Protein AF-A0A523ZRE4-F1 (afdb_monomer)

pLDDT: mean 87.21, std 17.47, range [35.03, 98.38]

Secondary 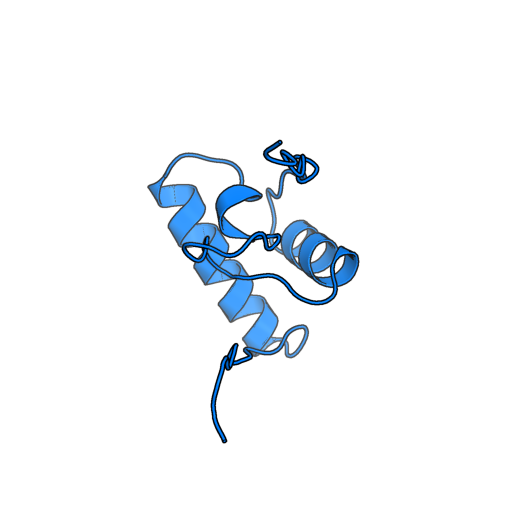structure (DSSP, 8-state):
-----------B-SHHHHHHHHHHHS--BSSPPTT----BHHHHB-S-HHHHHHHHHHHHHHHHHTTSS------SS--

Radius of gyration: 13.23 Å; Cα contacts (8 Å, |Δi|>4): 71; chains: 1; bounding box: 22×38×42 Å

Mean predicted aligned error: 5.99 Å

Structure (mmCIF, N/CA/C/O backbone):
data_AF-A0A523ZRE4-F1
#
_entry.id   AF-A0A523ZRE4-F1
#
loop_
_atom_site.group_PDB
_atom_site.id
_atom_site.type_symbol
_atom_site.label_atom_id
_atom_site.label_alt_id
_atom_site.label_comp_id
_atom_site.label_asym_id
_atom_site.label_entity_id
_atom_site.label_seq_id
_atom_site.pdbx_PDB_ins_code
_atom_site.Cartn_x
_atom_site.Cartn_y
_atom_site.Cartn_z
_atom_site.occupancy
_atom_site.B_iso_or_equiv
_atom_site.auth_seq_id
_atom_site.auth_comp_id
_atom_site.auth_asym_id
_atom_site.auth_atom_id
_atom_site.pdbx_PDB_model_num
ATOM 1 N N . MET A 1 1 ? 4.505 0.217 -31.969 1.00 36.59 1 MET A N 1
ATOM 2 C CA . MET A 1 1 ? 3.500 1.058 -31.287 1.00 36.59 1 MET A CA 1
ATOM 3 C C . MET A 1 1 ? 3.499 0.663 -29.809 1.00 36.59 1 MET A C 1
ATOM 5 O O . MET A 1 1 ? 3.049 -0.428 -29.492 1.00 36.59 1 MET A O 1
ATOM 9 N N . ARG A 1 2 ? 4.148 1.435 -28.922 1.00 37.28 2 ARG A N 1
ATOM 10 C CA . ARG A 1 2 ? 4.133 1.166 -27.470 1.00 37.28 2 ARG A CA 1
ATOM 11 C C . ARG A 1 2 ? 2.869 1.814 -26.912 1.00 37.28 2 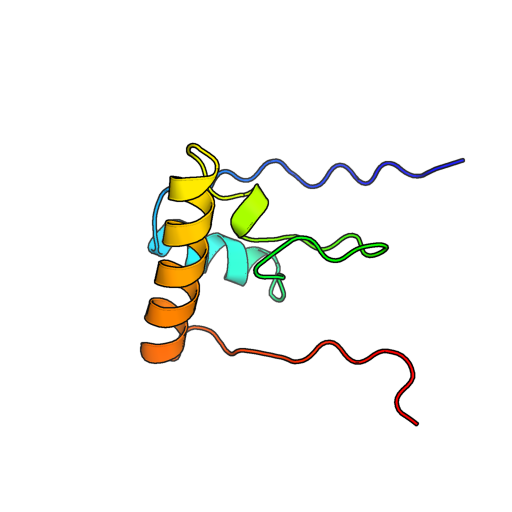ARG A C 1
ATOM 13 O O . ARG A 1 2 ? 2.766 3.033 -26.952 1.00 37.28 2 ARG A O 1
ATOM 20 N N . ALA A 1 3 ? 1.911 1.013 -26.454 1.00 38.19 3 ALA A N 1
ATOM 21 C CA . ALA A 1 3 ? 0.785 1.525 -25.688 1.00 38.19 3 ALA A CA 1
ATOM 22 C C . ALA A 1 3 ? 1.329 2.038 -24.348 1.00 38.19 3 ALA A C 1
ATOM 24 O O . ALA A 1 3 ? 1.758 1.252 -23.503 1.00 38.19 3 ALA A O 1
ATOM 25 N N . THR A 1 4 ? 1.387 3.356 -24.182 1.00 35.03 4 THR A N 1
ATOM 26 C CA . THR A 1 4 ? 1.636 3.975 -22.882 1.00 35.03 4 THR A CA 1
ATOM 27 C C . THR A 1 4 ? 0.331 3.855 -22.108 1.00 35.03 4 THR A C 1
ATOM 29 O O . THR A 1 4 ? -0.594 4.630 -22.323 1.00 35.03 4 THR A O 1
ATOM 32 N N . ILE A 1 5 ? 0.207 2.816 -21.283 1.00 49.72 5 ILE A N 1
ATOM 33 C CA . ILE A 1 5 ? -0.910 2.709 -20.344 1.00 49.72 5 ILE A CA 1
ATOM 34 C C . ILE A 1 5 ? -0.678 3.804 -19.305 1.00 49.72 5 ILE A C 1
ATOM 36 O O . ILE A 1 5 ? 0.224 3.698 -18.472 1.00 49.72 5 ILE A O 1
ATOM 40 N N . THR A 1 6 ? -1.435 4.891 -19.411 1.00 42.62 6 THR A N 1
ATOM 41 C CA . THR A 1 6 ? -1.510 5.925 -18.383 1.00 42.62 6 THR A CA 1
ATOM 42 C C . THR A 1 6 ? -2.179 5.284 -17.171 1.00 42.62 6 THR A C 1
ATOM 44 O O . THR A 1 6 ? -3.385 5.067 -17.180 1.00 42.62 6 THR A O 1
ATOM 47 N N . ILE A 1 7 ? -1.396 4.886 -16.166 1.00 54.31 7 ILE A N 1
ATOM 48 C CA . ILE A 1 7 ? -1.958 4.524 -14.862 1.00 54.31 7 ILE A CA 1
ATOM 49 C C . ILE A 1 7 ? -2.436 5.841 -14.251 1.00 54.31 7 ILE A C 1
ATOM 51 O O . ILE A 1 7 ? -1.631 6.769 -14.127 1.00 54.31 7 ILE A O 1
ATOM 55 N N . ASP A 1 8 ? -3.731 5.942 -13.942 1.00 53.81 8 ASP A N 1
ATOM 56 C CA . ASP A 1 8 ? -4.286 7.096 -13.237 1.00 53.81 8 ASP A CA 1
ATOM 57 C C . ASP A 1 8 ? -3.417 7.410 -12.019 1.00 53.81 8 ASP A C 1
ATOM 59 O O . ASP A 1 8 ? -3.015 6.526 -11.257 1.00 53.81 8 ASP A O 1
ATOM 63 N N . LYS A 1 9 ? -3.065 8.686 -11.876 1.00 61.97 9 LYS A N 1
ATOM 64 C CA . LYS A 1 9 ? -2.138 9.166 -10.854 1.00 61.97 9 LYS A CA 1
ATOM 65 C C . LYS A 1 9 ? -2.879 9.311 -9.522 1.00 61.97 9 LYS A C 1
ATOM 67 O O . LYS A 1 9 ? -2.968 10.412 -8.990 1.00 61.97 9 LYS A O 1
ATOM 72 N N . ASP A 1 10 ? -3.453 8.215 -9.028 1.00 75.62 10 ASP A N 1
ATOM 73 C CA . ASP A 1 10 ? -4.052 8.173 -7.697 1.00 75.62 10 ASP A CA 1
ATOM 74 C C . ASP A 1 10 ? -2.962 8.526 -6.678 1.00 75.62 10 ASP A C 1
ATOM 76 O O . ASP A 1 10 ? -1.896 7.906 -6.648 1.00 75.62 10 ASP A O 1
ATOM 80 N N . THR A 1 11 ? -3.205 9.561 -5.881 1.00 91.00 11 THR A N 1
ATOM 81 C CA . THR A 1 11 ? -2.306 9.995 -4.809 1.00 91.00 11 THR A CA 1
ATOM 82 C C . THR A 1 11 ? -2.809 9.456 -3.481 1.00 91.00 11 THR A C 1
ATOM 84 O O . THR A 1 11 ? -3.966 9.685 -3.142 1.00 91.00 11 THR A O 1
ATOM 87 N N . VAL A 1 12 ? -1.939 8.776 -2.737 1.00 95.69 12 VAL A N 1
ATOM 88 C CA . VAL A 1 12 ? -2.235 8.174 -1.433 1.00 95.69 12 VAL A CA 1
ATOM 89 C C . VAL A 1 12 ? -1.407 8.870 -0.353 1.00 95.69 12 VAL A C 1
ATOM 91 O O . VAL A 1 12 ? -0.181 8.933 -0.453 1.00 95.69 12 VAL A O 1
ATOM 94 N N . ASN A 1 13 ? -2.071 9.371 0.685 1.00 96.62 13 ASN A N 1
ATOM 95 C CA . ASN A 1 13 ? -1.472 10.152 1.773 1.00 96.62 13 ASN A CA 1
ATOM 96 C C . ASN A 1 13 ? -1.703 9.532 3.159 1.00 96.62 13 ASN A C 1
ATOM 98 O O . ASN A 1 13 ? -1.137 10.005 4.143 1.00 96.62 13 ASN A O 1
ATOM 102 N N . SER A 1 14 ? -2.541 8.500 3.257 1.00 97.25 14 SER A N 1
ATOM 103 C CA . SER A 1 14 ? -2.930 7.882 4.524 1.00 97.25 14 SER A CA 1
ATOM 104 C C . SER A 1 14 ? -3.134 6.373 4.388 1.00 97.25 14 SER A C 1
ATOM 106 O O . SER A 1 14 ? -3.284 5.842 3.287 1.00 97.25 14 SER A O 1
ATOM 108 N N . GLU A 1 15 ? -3.184 5.681 5.529 1.00 97.81 15 GLU A N 1
ATOM 109 C CA . GLU A 1 15 ? -3.472 4.243 5.572 1.00 97.81 15 GLU A CA 1
ATOM 110 C C . GLU A 1 15 ? -4.868 3.931 4.995 1.00 97.81 15 GLU A C 1
ATOM 112 O O . GLU A 1 15 ? -5.029 2.981 4.233 1.00 97.81 15 GLU A O 1
ATOM 117 N N . GLU A 1 16 ? -5.875 4.760 5.281 1.00 97.62 16 GLU A N 1
ATOM 118 C CA . GLU A 1 16 ? -7.232 4.586 4.748 1.00 97.62 16 GLU A CA 1
ATOM 119 C C . GLU A 1 16 ? -7.270 4.761 3.224 1.00 97.62 16 GLU A C 1
ATOM 121 O O . GLU A 1 16 ? -7.834 3.931 2.509 1.00 97.62 16 GLU A O 1
ATOM 126 N N . GLU A 1 17 ? -6.607 5.797 2.700 1.00 97.50 17 GLU A N 1
ATOM 127 C CA . GLU A 1 17 ? -6.472 5.990 1.254 1.00 97.50 17 GLU A CA 1
ATOM 128 C C . GLU A 1 17 ? -5.710 4.831 0.603 1.00 97.50 17 GLU A C 1
ATOM 130 O O . GLU A 1 17 ? -6.041 4.429 -0.513 1.00 97.50 17 GLU A O 1
ATOM 135 N N . SER A 1 18 ? -4.731 4.252 1.305 1.00 97.19 18 SER A N 1
ATOM 136 C CA . SER A 1 18 ? -3.989 3.088 0.818 1.00 97.19 18 SER A CA 1
ATOM 137 C C . SER A 1 18 ? -4.890 1.861 0.690 1.00 97.19 18 SER A C 1
ATOM 139 O O . SER A 1 18 ? -4.850 1.174 -0.332 1.00 97.19 18 SER A O 1
ATOM 141 N N . LEU A 1 19 ? -5.778 1.632 1.662 1.00 97.75 19 LEU A N 1
ATOM 142 C CA . LEU A 1 19 ? -6.764 0.559 1.601 1.00 97.75 19 LEU A CA 1
ATOM 143 C C . LEU A 1 19 ? -7.767 0.792 0.466 1.00 97.75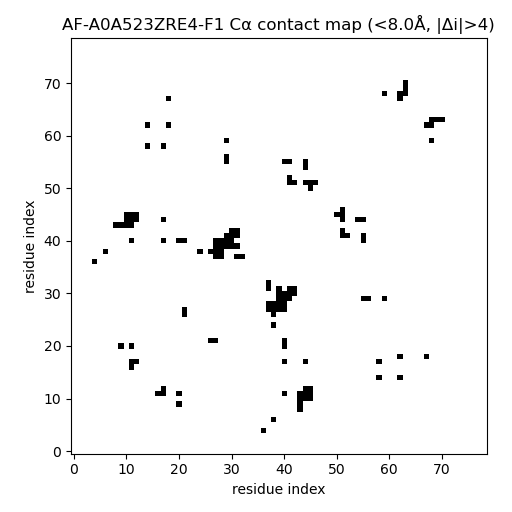 19 LEU A C 1
ATOM 145 O O . LEU A 1 19 ? -8.059 -0.131 -0.293 1.00 97.75 19 LEU A O 1
ATOM 149 N N . ASN A 1 20 ? -8.253 2.024 0.301 1.00 97.12 20 ASN A N 1
ATOM 150 C CA . ASN A 1 20 ? -9.160 2.383 -0.791 1.00 97.12 20 ASN A CA 1
ATOM 151 C C . ASN A 1 20 ? -8.507 2.176 -2.164 1.00 97.12 20 ASN A C 1
ATOM 153 O O . ASN A 1 20 ? -9.139 1.635 -3.072 1.00 97.12 20 ASN A O 1
ATOM 157 N N . PHE A 1 21 ? -7.231 2.538 -2.304 1.00 96.56 21 PHE A N 1
ATOM 158 C CA . PHE A 1 21 ? -6.443 2.274 -3.505 1.00 96.56 21 PHE A CA 1
ATOM 159 C C . PHE A 1 21 ? -6.333 0.768 -3.783 1.00 96.56 21 PHE A C 1
ATOM 161 O O . PHE A 1 21 ? -6.614 0.327 -4.896 1.00 96.56 21 PHE A O 1
ATOM 168 N N . ILE A 1 22 ? -5.993 -0.043 -2.776 1.00 95.81 22 ILE A N 1
ATOM 169 C CA . ILE A 1 22 ? -5.912 -1.506 -2.920 1.00 95.81 22 ILE A CA 1
ATOM 170 C C . ILE A 1 22 ? -7.269 -2.084 -3.340 1.00 95.81 22 ILE A C 1
ATOM 172 O O . ILE A 1 22 ? -7.332 -2.859 -4.293 1.00 95.81 22 ILE A O 1
ATOM 176 N N . ASN A 1 23 ? -8.357 -1.657 -2.698 1.00 96.06 23 ASN A N 1
ATOM 177 C CA . ASN A 1 23 ? -9.714 -2.115 -3.000 1.00 96.06 23 ASN A CA 1
ATOM 178 C C . ASN A 1 23 ? -10.183 -1.706 -4.403 1.00 96.06 23 ASN A C 1
ATOM 180 O O . ASN A 1 23 ? -10.854 -2.493 -5.067 1.00 96.06 23 ASN A O 1
ATOM 184 N N . LYS A 1 24 ? -9.804 -0.513 -4.883 1.00 95.56 24 LYS A N 1
ATOM 185 C CA . LYS A 1 24 ? -10.125 -0.034 -6.239 1.00 95.56 24 LYS A CA 1
ATOM 186 C C . LYS A 1 24 ? -9.581 -0.971 -7.319 1.00 95.56 24 LYS A C 1
ATOM 188 O O . LYS A 1 24 ? -10.276 -1.241 -8.295 1.00 95.56 24 LYS A O 1
ATOM 193 N N . TYR A 1 25 ? -8.347 -1.452 -7.161 1.00 93.81 25 TYR A N 1
ATOM 194 C CA . TYR A 1 25 ? -7.688 -2.301 -8.161 1.00 93.81 25 TYR A CA 1
ATOM 195 C C . TYR A 1 25 ? -7.808 -3.804 -7.870 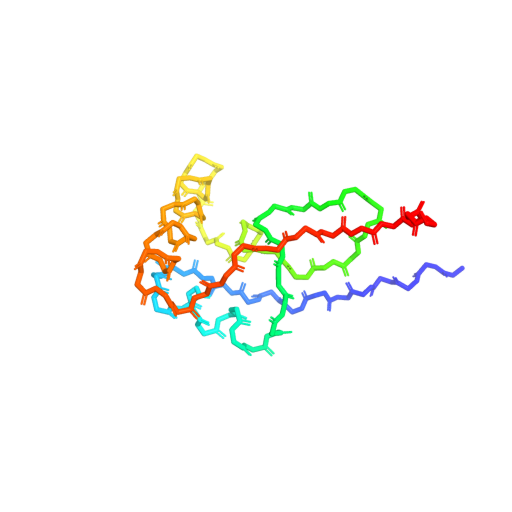1.00 93.81 25 TYR A C 1
ATOM 197 O O . TYR A 1 25 ? -7.575 -4.618 -8.763 1.00 93.81 25 TYR A O 1
ATOM 205 N N . GLY A 1 26 ? -8.127 -4.191 -6.632 1.00 92.69 26 GLY A N 1
ATOM 206 C CA . GLY A 1 26 ? -8.224 -5.575 -6.153 1.00 92.69 26 GLY A CA 1
ATOM 207 C C . GLY A 1 26 ? -6.875 -6.289 -5.999 1.00 92.69 26 GLY A C 1
ATOM 208 O O . GLY A 1 26 ? -6.697 -7.097 -5.091 1.00 92.69 26 GLY A O 1
ATOM 209 N N . PHE A 1 27 ? -5.901 -5.975 -6.854 1.00 91.94 27 PHE A N 1
ATOM 210 C CA . PHE A 1 27 ? -4.528 -6.455 -6.766 1.00 91.94 27 PHE A CA 1
ATOM 211 C C . PHE A 1 27 ? -3.555 -5.339 -7.142 1.00 91.94 27 PHE A C 1
ATOM 213 O O . PHE A 1 27 ? -3.597 -4.800 -8.249 1.00 91.94 27 PHE A O 1
ATOM 220 N N . VAL A 1 28 ? -2.644 -5.023 -6.225 1.00 94.56 28 VAL A N 1
ATOM 221 C CA . VAL A 1 28 ? -1.588 -4.026 -6.426 1.00 94.56 28 VAL A CA 1
ATOM 222 C C . VAL A 1 28 ? -0.255 -4.598 -5.973 1.00 94.56 28 VAL A C 1
ATOM 224 O O . VAL A 1 28 ? -0.202 -5.491 -5.126 1.00 94.56 28 VAL A O 1
ATOM 227 N N . THR A 1 29 ? 0.843 -4.078 -6.511 1.00 95.44 29 THR A N 1
ATOM 228 C CA . THR A 1 29 ? 2.177 -4.426 -6.016 1.00 95.44 29 THR A CA 1
ATOM 229 C C . THR A 1 29 ? 2.637 -3.401 -4.985 1.00 95.44 29 THR A C 1
ATOM 231 O O . THR A 1 29 ? 2.286 -2.225 -5.054 1.00 95.44 29 THR A O 1
ATOM 234 N N . LEU A 1 30 ? 3.450 -3.817 -4.015 1.00 95.62 30 LEU A N 1
ATOM 235 C CA . LEU A 1 30 ? 4.004 -2.867 -3.047 1.00 95.62 30 LEU A CA 1
ATOM 236 C C . LEU A 1 30 ? 4.951 -1.869 -3.739 1.00 95.62 30 LEU A C 1
ATOM 238 O O . LEU A 1 30 ? 4.835 -0.657 -3.572 1.00 95.62 30 LEU A O 1
ATOM 242 N N . PHE A 1 31 ? 5.818 -2.393 -4.610 1.00 94.50 31 PHE A N 1
ATOM 243 C CA . PHE A 1 31 ? 6.771 -1.635 -5.420 1.00 94.50 31 PHE A CA 1
ATOM 244 C C . PHE A 1 31 ? 6.613 -1.937 -6.917 1.00 94.50 31 PHE A C 1
ATOM 246 O O . PHE A 1 31 ? 6.049 -2.977 -7.277 1.00 94.50 31 PHE A O 1
ATOM 253 N N . PRO A 1 32 ? 7.134 -1.074 -7.810 1.00 92.19 32 PRO A N 1
ATOM 254 C CA . PRO A 1 32 ? 7.158 -1.344 -9.244 1.00 92.19 32 PRO A CA 1
ATOM 255 C C . PRO A 1 32 ? 7.917 -2.634 -9.574 1.00 92.19 32 PRO A C 1
ATOM 257 O O . PRO A 1 32 ? 9.052 -2.830 -9.136 1.00 92.19 32 PRO A O 1
ATOM 260 N N . ILE A 1 33 ? 7.325 -3.489 -10.408 1.00 89.31 33 ILE A N 1
ATOM 261 C CA . ILE A 1 33 ? 7.969 -4.710 -10.906 1.00 89.31 33 ILE A CA 1
ATOM 262 C C . ILE A 1 33 ? 8.450 -4.467 -12.337 1.00 89.31 33 ILE A C 1
ATOM 264 O O . ILE A 1 33 ? 7.690 -4.033 -13.202 1.00 89.31 33 ILE A O 1
ATOM 268 N N . ARG A 1 34 ? 9.725 -4.765 -12.614 1.00 84.81 34 ARG A N 1
ATOM 269 C CA . ARG A 1 34 ? 10.292 -4.612 -13.962 1.00 84.81 34 ARG A CA 1
ATOM 270 C C . ARG A 1 34 ? 9.501 -5.437 -14.978 1.00 84.81 34 ARG A C 1
ATOM 272 O O . ARG A 1 34 ? 9.215 -6.606 -14.741 1.00 84.81 34 ARG A O 1
ATOM 279 N N . SER A 1 35 ? 9.214 -4.829 -16.128 1.00 84.56 35 SER A N 1
ATOM 280 C CA . SER A 1 35 ? 8.520 -5.458 -17.263 1.00 84.56 35 SER A CA 1
ATOM 281 C C . SER A 1 35 ? 7.048 -5.823 -17.030 1.00 84.56 35 SER A C 1
ATOM 283 O O . SER A 1 35 ? 6.463 -6.478 -17.891 1.00 84.56 35 SER A O 1
ATOM 285 N N . PHE A 1 36 ? 6.438 -5.373 -15.930 1.00 83.00 36 PHE A N 1
ATOM 286 C CA . PHE A 1 36 ? 4.998 -5.474 -15.707 1.00 83.00 36 PHE A CA 1
ATOM 287 C C . PHE A 1 36 ? 4.407 -4.097 -15.428 1.00 83.00 36 PHE A C 1
ATOM 289 O O . PHE A 1 36 ? 5.028 -3.257 -14.781 1.00 83.00 36 PHE A O 1
ATOM 296 N N . VAL A 1 37 ? 3.193 -3.881 -15.923 1.00 86.75 37 VAL A N 1
ATOM 297 C CA . VAL A 1 37 ? 2.424 -2.664 -15.673 1.00 86.75 37 VAL A CA 1
ATOM 298 C C . VAL A 1 37 ? 1.334 -3.034 -14.677 1.00 86.75 37 VAL A C 1
ATOM 300 O O . VAL A 1 37 ? 0.277 -3.519 -15.068 1.00 86.75 37 VAL A O 1
ATOM 303 N N . PHE A 1 38 ? 1.633 -2.866 -13.391 1.00 89.38 38 PHE A N 1
ATOM 304 C CA . PHE A 1 38 ? 0.663 -3.006 -12.308 1.00 89.38 38 PHE A CA 1
ATOM 305 C C . PHE A 1 38 ? 0.555 -1.689 -11.533 1.00 89.38 38 PHE A C 1
ATOM 307 O O . PHE A 1 38 ? 1.572 -0.995 -11.376 1.00 89.38 38 PHE A O 1
ATOM 314 N N . PRO A 1 39 ? -0.642 -1.356 -11.015 1.00 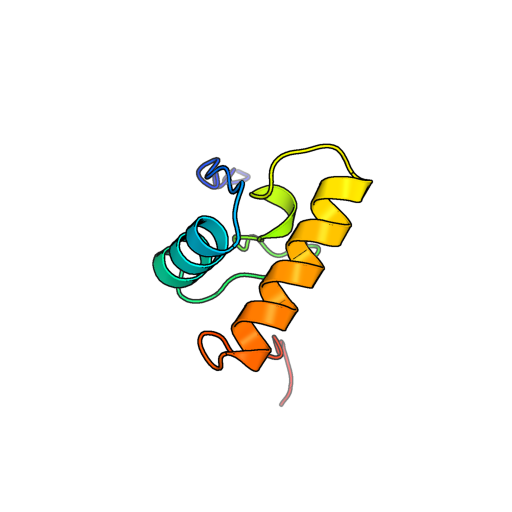93.25 39 PRO A N 1
ATOM 315 C CA . PRO A 1 39 ? -0.761 -0.336 -9.985 1.00 93.25 39 PRO A CA 1
ATOM 316 C C . PRO A 1 39 ? 0.131 -0.734 -8.809 1.00 93.25 39 PRO A C 1
ATOM 318 O O . PRO A 1 39 ? 0.175 -1.903 -8.412 1.00 93.25 39 PRO A O 1
ATOM 321 N N . ASN A 1 40 ? 0.879 0.230 -8.282 1.00 94.62 40 ASN A N 1
ATOM 322 C CA . ASN A 1 40 ? 1.751 -0.018 -7.147 1.00 94.62 40 ASN A CA 1
ATOM 323 C C . ASN A 1 40 ? 1.638 1.076 -6.096 1.00 94.62 40 ASN A C 1
ATOM 325 O O . ASN A 1 40 ? 1.584 2.264 -6.423 1.00 94.62 40 ASN A O 1
ATOM 329 N N . LEU A 1 41 ? 1.626 0.644 -4.837 1.00 95.56 41 LEU A N 1
ATOM 330 C CA . LEU A 1 41 ? 1.353 1.511 -3.701 1.00 95.56 41 LEU A CA 1
ATOM 331 C C . LEU A 1 41 ? 2.455 2.561 -3.521 1.00 95.56 41 LEU A C 1
ATOM 333 O O . LEU A 1 41 ? 2.155 3.735 -3.322 1.00 95.56 41 LEU A O 1
ATOM 337 N N . TYR A 1 42 ? 3.726 2.184 -3.687 1.00 96.12 42 TYR A N 1
ATOM 338 C CA . TYR A 1 42 ? 4.848 3.119 -3.583 1.00 96.12 42 TYR A CA 1
ATOM 339 C C . TYR A 1 42 ? 4.749 4.297 -4.566 1.00 96.12 42 TYR A C 1
ATOM 341 O O . TYR A 1 42 ? 4.985 5.441 -4.183 1.00 96.12 42 TYR A O 1
ATOM 349 N N . GLN A 1 43 ? 4.411 4.074 -5.842 1.00 94.94 43 GLN A N 1
ATOM 350 C CA . GLN A 1 43 ? 4.285 5.184 -6.797 1.00 94.94 43 GLN A CA 1
ATOM 351 C C . GLN A 1 43 ? 3.079 6.075 -6.501 1.00 94.94 43 GLN A C 1
ATOM 353 O O . GLN A 1 43 ? 3.224 7.288 -6.654 1.00 94.94 43 GLN A O 1
ATOM 358 N N . ALA A 1 44 ? 1.969 5.495 -6.037 1.00 95.25 44 ALA A N 1
ATOM 359 C CA . ALA A 1 44 ? 0.772 6.229 -5.628 1.00 95.25 44 ALA A CA 1
ATOM 360 C C . ALA A 1 44 ? 0.986 7.043 -4.339 1.00 95.25 44 ALA A C 1
ATOM 362 O O . ALA A 1 44 ? 0.416 8.119 -4.175 1.00 95.25 44 ALA A O 1
ATOM 363 N N . THR A 1 45 ? 1.851 6.569 -3.440 1.00 96.38 45 THR A N 1
ATOM 364 C CA . THR A 1 45 ? 2.159 7.243 -2.171 1.00 96.38 45 THR A CA 1
ATOM 365 C C . THR A 1 45 ? 2.815 8.600 -2.422 1.00 96.38 45 THR A C 1
ATOM 367 O O . THR A 1 45 ? 3.743 8.712 -3.231 1.00 96.38 45 THR A O 1
ATOM 370 N N . VAL A 1 46 ? 2.350 9.646 -1.750 1.00 95.31 46 VAL A N 1
ATOM 371 C CA . VAL A 1 46 ? 2.975 10.973 -1.825 1.00 95.31 46 VAL A CA 1
ATOM 372 C C . VAL A 1 46 ? 4.229 11.063 -0.953 1.00 95.31 46 VAL A C 1
ATOM 374 O O . VAL A 1 46 ? 4.458 10.229 -0.083 1.00 95.31 46 VAL A O 1
ATOM 377 N N . GLY A 1 47 ? 5.021 12.113 -1.162 1.00 93.94 47 GLY A N 1
ATOM 378 C CA . GLY A 1 47 ? 6.192 12.416 -0.341 1.00 93.94 47 GLY A CA 1
ATOM 379 C C . GLY A 1 47 ? 7.510 12.197 -1.070 1.00 93.94 47 GLY A C 1
ATOM 380 O O . GLY A 1 47 ? 7.560 11.921 -2.276 1.00 93.94 47 GLY A O 1
ATOM 381 N N . ASN A 1 48 ? 8.598 12.366 -0.329 1.00 96.00 48 ASN A N 1
ATOM 382 C CA . ASN A 1 48 ? 9.940 12.108 -0.830 1.00 96.00 48 ASN A CA 1
ATOM 383 C C . ASN A 1 48 ? 10.231 10.592 -0.898 1.00 96.00 48 ASN A C 1
ATOM 385 O O . ASN A 1 48 ? 9.402 9.756 -0.547 1.00 96.00 48 ASN A O 1
ATOM 389 N N . ARG A 1 49 ? 11.407 10.208 -1.406 1.00 95.00 49 ARG A N 1
ATOM 390 C CA . ARG A 1 49 ? 11.759 8.792 -1.617 1.00 95.00 49 ARG A CA 1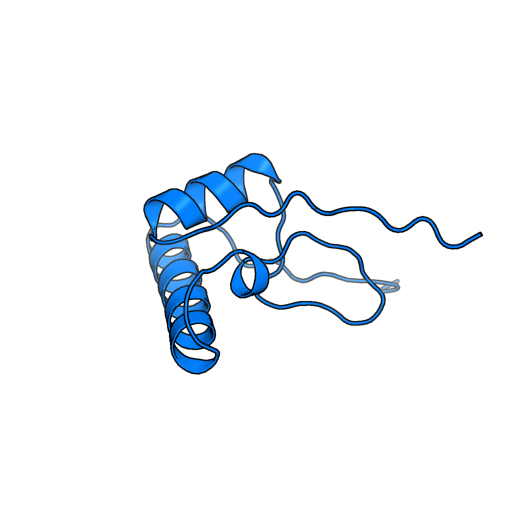
ATOM 391 C C . ARG A 1 49 ? 11.699 7.955 -0.331 1.00 95.00 49 ARG A C 1
ATOM 393 O O . ARG A 1 49 ? 11.267 6.809 -0.402 1.00 95.00 49 ARG A O 1
ATOM 400 N N . GLU A 1 50 ? 12.179 8.501 0.779 1.00 97.38 50 GLU A N 1
ATOM 401 C CA . GLU A 1 50 ? 12.257 7.815 2.071 1.00 97.38 50 GLU A CA 1
ATOM 402 C C . GLU A 1 50 ? 10.868 7.719 2.701 1.00 97.38 50 GLU A C 1
ATOM 404 O O . GLU A 1 50 ? 10.392 6.618 2.953 1.00 97.38 50 GLU A O 1
ATOM 409 N N . GLU A 1 51 ? 10.143 8.839 2.764 1.00 96.50 51 GLU A N 1
ATOM 410 C CA . GLU A 1 51 ? 8.753 8.884 3.240 1.00 96.50 51 GLU A CA 1
ATOM 411 C C . GLU A 1 51 ? 7.853 7.902 2.486 1.00 96.50 51 GLU A C 1
ATOM 413 O O . GLU A 1 51 ? 7.086 7.159 3.091 1.00 96.50 51 GLU A O 1
ATOM 418 N N . LYS A 1 52 ? 7.961 7.859 1.153 1.00 96.88 52 LYS A N 1
ATOM 419 C CA . LYS A 1 52 ? 7.191 6.923 0.325 1.00 96.88 52 LYS A CA 1
ATOM 420 C C . LYS A 1 52 ? 7.522 5.470 0.636 1.00 96.88 52 LYS A C 1
ATOM 422 O O . LYS A 1 52 ? 6.633 4.625 0.583 1.00 96.88 52 LYS A O 1
ATOM 427 N N . PHE A 1 53 ? 8.796 5.169 0.873 1.00 96.94 53 PHE A N 1
ATOM 428 C CA . PHE A 1 53 ? 9.241 3.815 1.177 1.00 96.94 53 PHE A CA 1
ATOM 429 C C . PHE A 1 53 ? 8.700 3.369 2.537 1.00 96.94 53 PHE A C 1
ATOM 431 O O . PHE A 1 53 ? 8.084 2.306 2.618 1.00 96.94 53 PHE A O 1
ATOM 438 N N . ASP A 1 54 ? 8.856 4.213 3.556 1.00 97.94 54 ASP A N 1
ATOM 439 C CA . ASP A 1 54 ? 8.418 3.932 4.922 1.00 97.94 54 ASP A CA 1
ATOM 440 C C . ASP A 1 54 ? 6.895 3.829 5.017 1.00 97.94 54 ASP A C 1
ATOM 442 O O . ASP A 1 54 ? 6.375 2.869 5.583 1.00 97.94 54 ASP A O 1
ATOM 446 N N . ASN A 1 55 ? 6.166 4.768 4.405 1.00 97.75 55 ASN A N 1
ATOM 447 C CA . ASN A 1 55 ? 4.705 4.766 4.414 1.00 97.75 55 ASN A CA 1
ATOM 448 C C . ASN A 1 55 ? 4.129 3.554 3.676 1.00 97.75 55 ASN A C 1
ATOM 450 O O . ASN A 1 55 ? 3.240 2.891 4.206 1.00 97.75 55 ASN A O 1
ATOM 454 N N . ALA A 1 56 ? 4.647 3.221 2.487 1.00 97.12 56 ALA A N 1
ATOM 455 C CA . ALA A 1 56 ? 4.160 2.067 1.734 1.00 97.12 56 ALA A CA 1
ATOM 456 C C . ALA A 1 56 ? 4.342 0.760 2.522 1.00 97.12 56 ALA A C 1
ATOM 458 O O . ALA A 1 56 ? 3.410 -0.043 2.579 1.00 97.12 56 ALA A O 1
ATOM 459 N N . TRP A 1 57 ? 5.508 0.560 3.151 1.00 97.75 57 TRP A N 1
ATOM 460 C CA . TRP A 1 57 ? 5.753 -0.598 4.018 1.00 97.75 57 TRP A CA 1
ATOM 461 C C . TRP A 1 57 ? 4.841 -0.608 5.236 1.00 97.75 57 TRP A C 1
ATOM 463 O O . TRP A 1 57 ? 4.149 -1.597 5.467 1.00 97.75 57 TRP A O 1
ATOM 473 N N . LYS A 1 58 ? 4.809 0.502 5.980 1.00 98.19 58 LYS A N 1
ATOM 474 C CA . LYS A 1 58 ? 4.017 0.624 7.201 1.00 98.19 58 LYS A CA 1
ATOM 475 C C . LYS A 1 58 ? 2.549 0.303 6.947 1.00 98.19 58 LYS A C 1
ATOM 477 O O . LYS A 1 58 ? 1.981 -0.524 7.648 1.00 98.19 58 LYS A O 1
ATOM 482 N N . TRP A 1 59 ? 1.944 0.909 5.927 1.00 98.12 59 TRP A N 1
ATOM 483 C CA . TRP A 1 59 ? 0.534 0.673 5.628 1.00 98.12 59 TRP A CA 1
ATOM 484 C C . TRP A 1 59 ? 0.268 -0.756 5.165 1.00 98.12 59 TRP A C 1
ATOM 486 O O . TRP A 1 59 ? -0.721 -1.349 5.587 1.00 98.12 59 TRP A O 1
ATOM 496 N N . ALA A 1 60 ? 1.137 -1.336 4.332 1.00 97.19 60 ALA A N 1
ATOM 497 C CA . ALA A 1 60 ? 0.972 -2.722 3.905 1.00 97.19 60 ALA A CA 1
ATOM 498 C C . ALA A 1 60 ? 1.008 -3.691 5.100 1.00 97.19 60 ALA A C 1
ATOM 500 O O . ALA A 1 60 ? 0.148 -4.568 5.202 1.00 97.19 60 ALA A O 1
ATOM 501 N N . ASP A 1 61 ? 1.943 -3.495 6.030 1.00 97.81 61 ASP A N 1
ATOM 502 C CA . ASP A 1 61 ? 2.059 -4.321 7.231 1.00 97.81 61 ASP A CA 1
ATOM 503 C C . ASP A 1 61 ? 0.894 -4.095 8.201 1.00 97.81 61 ASP A C 1
ATOM 505 O O . ASP A 1 61 ? 0.268 -5.067 8.628 1.00 97.81 61 ASP A O 1
ATOM 509 N N . ASP A 1 62 ? 0.534 -2.842 8.490 1.00 98.38 62 ASP A N 1
ATOM 510 C CA . ASP A 1 62 ? -0.576 -2.502 9.387 1.00 98.38 62 ASP A CA 1
ATOM 511 C C . ASP A 1 62 ? -1.912 -3.064 8.858 1.00 98.38 62 ASP A C 1
ATOM 513 O O . ASP A 1 62 ? -2.678 -3.683 9.605 1.00 98.38 62 ASP A O 1
ATOM 517 N N . LEU A 1 63 ? -2.187 -2.926 7.556 1.00 98.38 63 LEU A N 1
ATOM 518 C CA . LEU A 1 63 ? -3.393 -3.474 6.922 1.00 98.38 63 LEU A CA 1
ATOM 519 C C . LEU A 1 63 ? -3.391 -5.009 6.883 1.00 98.38 63 LEU A C 1
ATOM 521 O O . LEU A 1 63 ? -4.446 -5.631 7.057 1.00 98.38 63 LEU A O 1
ATOM 525 N N . ALA A 1 64 ? -2.228 -5.633 6.677 1.00 97.50 64 ALA A N 1
ATOM 526 C CA . ALA A 1 64 ? -2.094 -7.086 6.719 1.00 97.50 64 ALA A CA 1
ATOM 527 C C . ALA A 1 64 ? -2.320 -7.628 8.140 1.00 97.50 64 ALA A C 1
ATOM 529 O O . ALA A 1 64 ? -3.047 -8.609 8.314 1.00 97.50 64 ALA A O 1
ATOM 530 N N . MET A 1 65 ? -1.781 -6.964 9.171 1.00 97.81 65 MET A N 1
ATOM 531 C CA . MET A 1 65 ? -2.033 -7.311 10.576 1.00 97.81 65 MET A CA 1
ATOM 532 C C . MET A 1 65 ? -3.518 -7.191 10.933 1.00 97.81 65 MET A C 1
ATOM 534 O O . MET A 1 65 ? -4.060 -8.052 11.629 1.00 97.81 65 MET A O 1
ATOM 538 N N . LYS A 1 66 ? -4.202 -6.172 10.396 1.00 98.25 66 LYS A N 1
ATOM 539 C CA . LYS A 1 66 ? -5.658 -5.984 10.528 1.00 98.25 66 LYS A CA 1
ATOM 540 C C . LYS A 1 66 ? -6.486 -6.977 9.701 1.00 98.25 66 LYS A C 1
ATOM 542 O O . LYS A 1 66 ? -7.709 -6.964 9.802 1.00 98.25 66 LYS A O 1
ATOM 547 N N . LYS A 1 67 ? -5.847 -7.852 8.912 1.00 97.88 67 LYS A N 1
ATOM 548 C CA . LYS A 1 67 ? -6.487 -8.818 7.999 1.00 97.88 67 LYS A CA 1
ATOM 549 C C . LYS A 1 67 ? -7.397 -8.161 6.953 1.00 97.88 67 LYS A C 1
ATOM 551 O O . LYS A 1 67 ? -8.359 -8.777 6.505 1.00 97.88 67 LYS A O 1
ATOM 556 N N 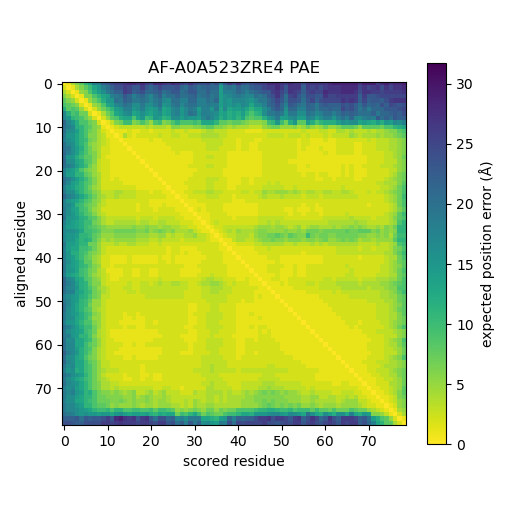. LEU A 1 68 ? -7.099 -6.917 6.577 1.00 97.88 68 LEU A N 1
ATOM 557 C CA . LEU A 1 68 ? -7.836 -6.180 5.543 1.00 97.88 68 LEU A CA 1
ATOM 558 C C . LEU A 1 68 ? -7.273 -6.452 4.147 1.00 97.88 68 LEU A C 1
ATOM 560 O O . LEU A 1 68 ? -7.995 -6.360 3.160 1.00 97.88 68 LEU A O 1
ATOM 564 N N . ILE A 1 69 ? -5.991 -6.813 4.073 1.00 97.50 69 ILE A N 1
ATOM 565 C CA . ILE A 1 69 ? -5.313 -7.225 2.844 1.00 97.50 69 ILE A CA 1
ATOM 566 C C . ILE A 1 69 ? -4.514 -8.506 3.090 1.00 97.50 69 ILE A C 1
ATOM 568 O O . ILE A 1 69 ? -4.247 -8.889 4.232 1.00 97.50 69 ILE A O 1
ATOM 572 N N . HIS A 1 70 ? -4.084 -9.150 2.007 1.00 96.25 70 HIS A N 1
ATOM 573 C CA . HIS A 1 70 ? -3.240 -10.338 2.062 1.00 96.25 70 HIS A CA 1
ATOM 574 C C . HIS A 1 70 ? -2.034 -10.187 1.139 1.00 96.25 70 HIS A C 1
ATOM 576 O O . HIS A 1 70 ? -2.164 -9.760 -0.009 1.00 96.25 70 HIS A O 1
ATOM 582 N N . TYR A 1 71 ? -0.861 -10.598 1.620 1.00 94.06 71 TYR A N 1
ATOM 583 C CA . TYR A 1 71 ? 0.309 -10.742 0.764 1.00 94.06 71 TYR A CA 1
ATOM 584 C C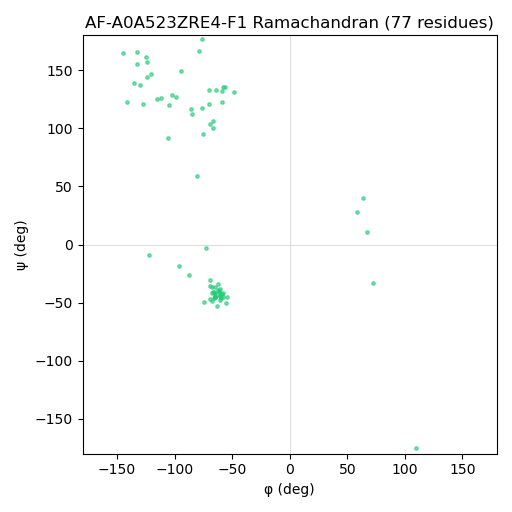 . TYR A 1 71 ? 0.124 -11.927 -0.189 1.00 94.06 71 TYR A C 1
ATOM 586 O O . TYR A 1 71 ? -0.245 -13.028 0.220 1.00 94.06 71 TYR A O 1
ATOM 594 N N . GLY A 1 72 ? 0.413 -11.698 -1.468 1.00 90.19 72 GLY A N 1
ATOM 595 C CA . GLY A 1 72 ? 0.376 -12.712 -2.517 1.00 90.19 72 GLY A CA 1
ATOM 596 C C . GLY A 1 72 ? 1.712 -12.821 -3.244 1.00 90.19 72 GL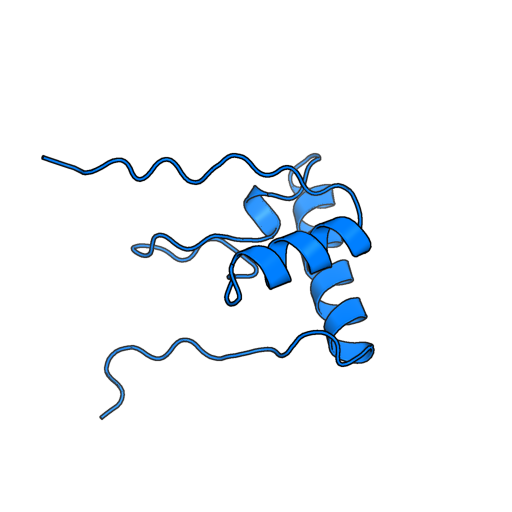Y A C 1
ATOM 597 O O . GLY A 1 72 ? 2.502 -11.878 -3.281 1.00 90.19 72 GLY A O 1
ATOM 598 N N . LYS A 1 73 ? 1.962 -13.978 -3.861 1.00 86.44 73 LYS A N 1
ATOM 599 C CA . LYS A 1 73 ? 3.130 -14.200 -4.720 1.00 86.44 73 LYS A CA 1
ATOM 600 C C . LYS A 1 73 ? 2.697 -14.199 -6.180 1.00 86.44 73 LYS A C 1
ATOM 602 O O . LYS A 1 73 ? 1.922 -15.055 -6.595 1.00 86.44 73 LYS A O 1
ATOM 607 N N . LEU A 1 74 ? 3.240 -13.275 -6.972 1.00 83.06 74 LEU A N 1
ATOM 608 C CA . LEU A 1 74 ? 3.067 -13.308 -8.421 1.00 83.06 74 LEU A CA 1
ATOM 609 C C . LEU A 1 74 ? 3.975 -14.390 -9.012 1.00 83.06 74 LEU A C 1
ATOM 611 O O . LEU A 1 74 ? 5.201 -14.315 -8.922 1.00 83.06 74 LEU A O 1
ATOM 615 N N . VAL A 1 75 ? 3.364 -15.393 -9.630 1.00 85.00 75 VAL A N 1
ATOM 616 C CA . VAL A 1 75 ? 4.058 -16.527 -10.235 1.00 85.00 75 VAL A CA 1
ATOM 617 C C . VAL A 1 75 ? 3.897 -16.459 -11.749 1.00 85.00 75 VAL A C 1
ATOM 619 O O . VAL A 1 75 ? 2.784 -16.388 -12.261 1.00 85.00 75 VAL A O 1
ATOM 622 N N . ARG A 1 76 ? 5.009 -16.501 -12.488 1.00 74.50 76 ARG A N 1
ATOM 623 C CA . ARG A 1 76 ? 4.998 -16.594 -13.953 1.00 74.50 76 ARG A CA 1
ATOM 624 C C . ARG A 1 76 ? 5.872 -17.762 -14.390 1.00 74.50 76 ARG A C 1
ATOM 626 O O . ARG A 1 76 ? 7.070 -17.739 -14.130 1.00 74.50 76 ARG A O 1
ATOM 633 N N . LYS A 1 77 ? 5.280 -18.726 -15.105 1.00 73.88 77 LYS A N 1
ATOM 634 C CA . LYS A 1 77 ? 5.925 -19.974 -15.563 1.00 73.88 77 LYS A CA 1
ATOM 635 C C . LYS A 1 77 ? 6.386 -20.917 -14.436 1.00 73.88 77 LYS A C 1
ATOM 637 O O . LYS A 1 77 ? 7.449 -21.515 -14.558 1.00 73.88 77 LYS A O 1
ATOM 642 N N . GLN A 1 78 ? 5.603 -21.075 -13.367 1.00 54.31 78 GLN A N 1
ATOM 643 C CA . GLN A 1 78 ? 5.676 -22.340 -12.626 1.00 54.31 78 GLN A CA 1
ATOM 644 C C . GLN A 1 78 ? 4.725 -23.316 -13.310 1.00 54.31 78 GLN A C 1
ATOM 646 O O . GLN A 1 78 ? 3.535 -23.026 -13.433 1.00 54.31 78 GLN A O 1
ATOM 651 N N . VAL A 1 79 ? 5.315 -24.383 -13.840 1.00 48.91 79 VAL A N 1
ATOM 652 C CA . VAL A 1 79 ? 4.630 -25.619 -14.226 1.00 48.91 79 VAL A CA 1
ATOM 653 C C . VAL A 1 79 ? 4.474 -26.456 -12.965 1.00 48.91 79 VAL A C 1
ATOM 655 O O . VAL A 1 79 ? 5.427 -26.417 -12.150 1.00 48.91 79 VAL A O 1
#

Foldseek 3Di:
DDPPPPDPLQADADLVSLLVVCVVQVDADCDDDPPDDGHHQLSNYDDDNVCSNVRSVVSVVVCVVVVSDDDDDDDDPDD

Solvent-accessible surface area (backbone atoms only — not comparable to full-atom values): 5066 Å² total; per-residue (Å²): 136,83,82,79,79,79,70,79,84,57,76,26,89,48,60,68,48,45,51,52,54,41,62,74,64,72,65,62,35,68,55,87,53,89,99,56,94,66,60,27,49,32,79,26,30,52,76,55,78,64,55,14,51,54,49,42,51,50,39,53,50,55,36,38,75,70,65,76,49,78,94,78,81,92,79,80,90,78,128

Sequence (79 aa):
MRATITIDKDTVNSEEESLNFINKYGFVTLFPIRSFVFPNLYQATVGNREEKFDNAWKWADDLAMKKLIHYGKLVRKQV